Protein AF-A0A0F9D213-F1 (afdb_monomer)

Organism: NCBI:txid412755

Structure (mmCIF, N/CA/C/O backbone):
data_AF-A0A0F9D213-F1
#
_entry.id   AF-A0A0F9D213-F1
#
loop_
_atom_site.group_PDB
_atom_site.id
_atom_site.type_symbol
_atom_site.label_atom_id
_atom_site.label_alt_id
_atom_site.label_comp_id
_atom_site.label_asym_id
_atom_site.label_entity_id
_atom_site.label_seq_id
_atom_site.pdbx_PDB_ins_code
_atom_site.Cartn_x
_atom_site.Cartn_y
_atom_site.Cartn_z
_atom_site.occupancy
_atom_site.B_iso_or_equiv
_atom_site.auth_seq_id
_atom_site.auth_comp_id
_atom_site.auth_asym_id
_atom_site.auth_atom_id
_atom_site.pdbx_PDB_model_num
ATOM 1 N N . MET A 1 1 ? -19.664 2.137 5.797 1.00 71.81 1 MET A N 1
ATOM 2 C CA . MET A 1 1 ? -18.224 1.984 5.483 1.00 71.81 1 MET A CA 1
ATOM 3 C C . MET A 1 1 ? -17.525 3.297 5.791 1.00 71.81 1 MET A C 1
ATOM 5 O O . MET A 1 1 ? -17.917 4.311 5.221 1.00 71.81 1 MET A O 1
ATOM 9 N N . THR A 1 2 ? -16.558 3.297 6.709 1.00 88.06 2 THR A N 1
ATOM 10 C CA . THR A 1 2 ? -15.858 4.523 7.136 1.00 88.06 2 THR A CA 1
ATOM 11 C C . THR A 1 2 ? -14.864 5.015 6.070 1.00 88.06 2 THR A C 1
ATOM 13 O O . THR A 1 2 ? -14.545 4.292 5.119 1.00 88.06 2 THR A O 1
ATOM 16 N N . LYS A 1 3 ? -14.347 6.249 6.214 1.00 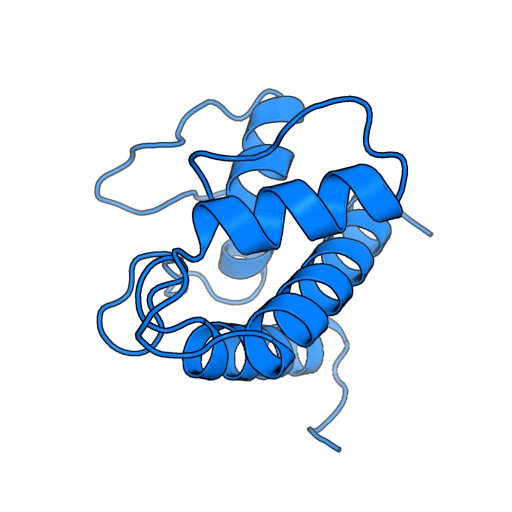85.75 3 LYS A N 1
ATOM 17 C CA . LYS A 1 3 ? -13.245 6.754 5.365 1.00 85.75 3 LYS A CA 1
ATOM 18 C C . LYS A 1 3 ? -12.001 5.860 5.471 1.00 85.75 3 LYS A C 1
ATOM 20 O O . LYS A 1 3 ? -11.350 5.612 4.457 1.00 85.75 3 LYS A O 1
ATOM 25 N N . LEU A 1 4 ? -11.720 5.348 6.670 1.00 88.06 4 LEU A N 1
ATOM 26 C CA . LEU A 1 4 ? -10.606 4.443 6.941 1.00 88.06 4 LEU A CA 1
ATOM 27 C C . LEU A 1 4 ? -10.805 3.079 6.261 1.00 88.06 4 LEU A C 1
ATOM 29 O O . LEU A 1 4 ? -9.894 2.599 5.595 1.00 88.06 4 LEU A O 1
ATOM 33 N N . ASP A 1 5 ? -12.005 2.492 6.317 1.00 91.19 5 ASP A N 1
ATOM 34 C CA . ASP A 1 5 ? -12.292 1.220 5.629 1.00 91.19 5 ASP A CA 1
ATOM 35 C C . ASP A 1 5 ? -12.129 1.331 4.111 1.00 91.19 5 ASP A C 1
ATOM 37 O O . ASP A 1 5 ? -11.588 0.435 3.462 1.00 91.19 5 ASP A O 1
ATOM 41 N N . ARG A 1 6 ? -12.577 2.452 3.530 1.00 90.94 6 ARG A N 1
ATOM 42 C CA . ARG A 1 6 ? -12.400 2.716 2.098 1.00 90.94 6 ARG A CA 1
ATOM 43 C C . ARG A 1 6 ? -10.919 2.844 1.738 1.00 90.94 6 ARG A C 1
ATOM 45 O O . ARG A 1 6 ? -10.512 2.350 0.690 1.00 90.94 6 ARG A O 1
ATOM 52 N N . CYS A 1 7 ? -10.127 3.476 2.604 1.00 90.75 7 CYS A N 1
ATOM 53 C CA . CYS A 1 7 ? -8.681 3.578 2.439 1.00 90.75 7 CYS A CA 1
ATOM 54 C C . CYS A 1 7 ? -8.017 2.197 2.420 1.00 90.75 7 CYS A C 1
ATOM 56 O O . CYS A 1 7 ? -7.304 1.883 1.470 1.00 90.75 7 CYS A O 1
ATOM 58 N N . TRP A 1 8 ? -8.321 1.346 3.404 1.00 94.50 8 TRP A N 1
ATOM 59 C CA . TRP A 1 8 ? -7.837 -0.037 3.459 1.00 94.50 8 TRP A CA 1
ATOM 60 C C . TRP A 1 8 ? -8.179 -0.825 2.201 1.00 94.50 8 TRP A C 1
ATOM 62 O O . TRP A 1 8 ? -7.296 -1.407 1.575 1.00 94.50 8 TRP A O 1
ATOM 72 N N . LYS A 1 9 ? -9.448 -0.783 1.788 1.00 94.75 9 LYS A N 1
ATOM 73 C CA . LYS A 1 9 ? -9.922 -1.484 0.595 1.00 94.75 9 LYS A CA 1
ATOM 74 C C . LYS A 1 9 ? -9.174 -1.044 -0.666 1.00 94.75 9 LYS A C 1
ATOM 76 O O . LYS A 1 9 ? -8.681 -1.889 -1.405 1.00 94.75 9 LYS A O 1
ATOM 81 N N . ASN A 1 10 ? -9.060 0.264 -0.889 1.00 93.50 10 ASN A N 1
ATOM 82 C CA . ASN A 1 10 ? -8.375 0.803 -2.064 1.00 93.50 10 ASN A CA 1
ATOM 83 C C . ASN A 1 10 ? -6.871 0.506 -2.036 1.00 93.50 10 ASN A C 1
ATOM 85 O O . ASN A 1 10 ? -6.308 0.155 -3.067 1.00 93.50 10 ASN A O 1
ATOM 89 N N . CYS A 1 11 ? -6.236 0.589 -0.864 1.00 94.06 11 CYS A N 1
ATOM 90 C CA . CYS A 1 11 ? -4.830 0.239 -0.688 1.00 94.06 11 CYS A CA 1
ATOM 91 C C . CYS A 1 11 ? -4.581 -1.229 -1.061 1.00 94.06 11 CYS A C 1
ATOM 93 O O . CYS A 1 11 ? -3.723 -1.515 -1.892 1.00 94.06 11 CYS A O 1
ATOM 95 N N . LEU A 1 12 ? -5.377 -2.157 -0.521 1.00 96.62 12 LEU A N 1
ATOM 96 C CA . LEU A 1 12 ? -5.258 -3.583 -0.829 1.00 96.62 12 LEU A CA 1
ATOM 97 C C . LEU A 1 12 ? -5.500 -3.881 -2.310 1.00 96.62 12 LEU A C 1
ATOM 99 O O . LEU A 1 12 ? -4.772 -4.678 -2.891 1.00 96.62 12 LEU A O 1
ATOM 103 N N . TRP A 1 13 ? -6.500 -3.253 -2.928 1.00 9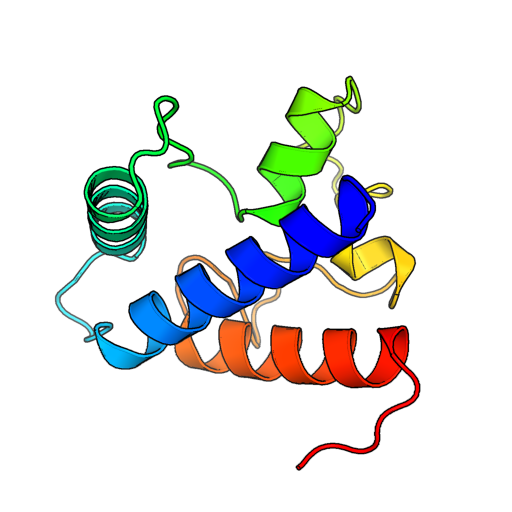5.94 13 TRP A N 1
ATOM 104 C CA . TRP A 1 13 ? -6.800 -3.452 -4.347 1.00 95.94 13 TRP A CA 1
ATOM 105 C C . TRP A 1 13 ? -5.695 -2.933 -5.261 1.00 95.94 13 TRP A C 1
ATOM 107 O O . TRP A 1 13 ? -5.285 -3.644 -6.176 1.00 95.94 13 TRP A O 1
ATOM 117 N N . MET A 1 14 ? -5.182 -1.733 -4.983 1.00 95.00 14 MET A N 1
ATOM 118 C CA . MET A 1 14 ? -4.070 -1.168 -5.737 1.00 95.00 14 MET A CA 1
ATOM 119 C C . MET A 1 14 ? -2.835 -2.052 -5.617 1.00 95.00 14 MET A C 1
ATOM 121 O O . MET A 1 14 ? -2.255 -2.426 -6.627 1.00 95.00 14 MET A O 1
ATOM 125 N N . TRP A 1 15 ? -2.445 -2.431 -4.399 1.00 95.62 15 TRP A N 1
ATOM 126 C CA . TRP A 1 15 ? -1.225 -3.212 -4.201 1.00 95.62 15 TRP A CA 1
ATOM 127 C C . TRP A 1 15 ? -1.339 -4.656 -4.661 1.00 95.62 15 TRP A C 1
ATOM 129 O O . TRP A 1 15 ? -0.335 -5.201 -5.104 1.00 95.62 15 TRP A O 1
ATOM 139 N N . LYS A 1 16 ? -2.542 -5.242 -4.654 1.00 97.31 16 LYS A N 1
ATOM 140 C CA . LYS A 1 16 ? -2.791 -6.509 -5.341 1.00 97.31 16 LYS A CA 1
ATOM 141 C C . LYS A 1 16 ? -2.448 -6.375 -6.823 1.00 97.31 16 LYS A C 1
ATOM 143 O O . LYS A 1 16 ? -1.560 -7.072 -7.302 1.00 97.31 16 LYS A O 1
ATOM 148 N N . TRP A 1 17 ? -3.079 -5.421 -7.507 1.00 96.50 17 TRP A N 1
ATOM 149 C CA . TRP A 1 17 ? -2.876 -5.213 -8.939 1.00 96.50 17 TRP A CA 1
ATOM 150 C C . TRP A 1 17 ? -1.420 -4.868 -9.267 1.00 96.50 17 TRP A C 1
ATOM 152 O O . TRP A 1 17 ? -0.833 -5.472 -10.158 1.00 96.50 17 TRP A O 1
ATOM 162 N N . VAL A 1 18 ? -0.799 -3.961 -8.506 1.00 94.94 18 VAL A N 1
ATOM 163 C CA . VAL A 1 18 ? 0.621 -3.617 -8.672 1.00 94.94 18 VAL A CA 1
ATOM 164 C C . VAL A 1 18 ? 1.497 -4.852 -8.467 1.00 94.94 18 VAL A C 1
ATOM 166 O O . VAL A 1 18 ? 2.400 -5.077 -9.256 1.00 94.94 18 VAL A O 1
ATOM 169 N N . SER A 1 19 ? 1.234 -5.688 -7.456 1.00 96.00 19 SER A N 1
ATOM 170 C CA . SER A 1 19 ? 2.028 -6.902 -7.218 1.00 96.00 19 SER A CA 1
ATOM 171 C C . SER A 1 19 ? 1.896 -7.953 -8.326 1.00 96.00 19 SER A C 1
ATOM 173 O O . SER A 1 19 ? 2.860 -8.668 -8.596 1.00 96.00 19 SER A O 1
ATOM 175 N N . GLU A 1 20 ? 0.728 -8.029 -8.968 1.00 96.12 20 GLU A N 1
ATOM 176 C CA . GLU A 1 20 ? 0.430 -8.953 -10.068 1.00 96.12 20 GLU A CA 1
ATOM 177 C C . GLU A 1 20 ? 1.026 -8.479 -11.402 1.00 96.12 20 GLU A C 1
ATOM 179 O O . GLU A 1 20 ? 1.420 -9.309 -12.213 1.00 96.12 20 GLU A O 1
ATOM 184 N N . ASN A 1 21 ? 1.137 -7.162 -11.607 1.00 95.31 21 ASN A N 1
ATOM 185 C CA . ASN A 1 21 ? 1.664 -6.553 -12.836 1.00 95.31 21 ASN A CA 1
ATOM 186 C C . ASN A 1 21 ? 3.129 -6.100 -12.710 1.00 95.31 21 ASN A C 1
ATOM 188 O O . ASN A 1 21 ? 3.691 -5.560 -13.657 1.00 95.31 21 ASN A O 1
ATOM 192 N N . TYR A 1 22 ? 3.750 -6.285 -11.543 1.00 94.19 22 TYR A N 1
ATOM 193 C CA . TYR A 1 22 ? 5.148 -5.929 -11.334 1.00 94.19 22 TYR A CA 1
ATOM 194 C C . TYR A 1 22 ? 6.099 -6.994 -11.877 1.00 94.19 22 TYR A C 1
ATOM 196 O O . TYR A 1 22 ? 6.101 -8.150 -11.426 1.00 94.19 22 TYR A O 1
ATOM 204 N N . ASP A 1 23 ? 6.978 -6.534 -12.759 1.00 89.75 23 ASP A N 1
ATOM 205 C CA . ASP A 1 23 ? 8.223 -7.176 -13.151 1.00 89.75 23 ASP A CA 1
ATOM 206 C C . ASP A 1 23 ? 9.401 -6.218 -12.894 1.00 89.75 23 ASP A C 1
AT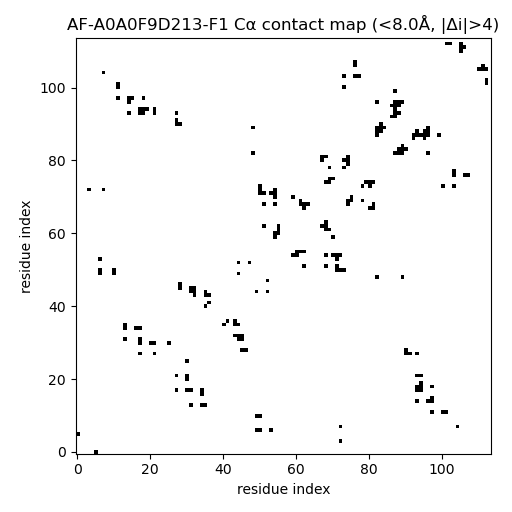OM 208 O O . ASP A 1 23 ? 9.219 -5.052 -12.546 1.00 89.75 23 ASP A O 1
ATOM 212 N N . GLU A 1 24 ? 10.621 -6.725 -13.033 1.00 83.19 24 GLU A N 1
ATOM 213 C CA . GLU A 1 24 ? 11.854 -5.968 -12.787 1.00 83.19 24 GLU A CA 1
ATOM 214 C C . GLU A 1 24 ? 12.122 -4.836 -13.795 1.00 83.19 24 GLU A C 1
ATOM 216 O O . GLU A 1 24 ? 12.986 -3.999 -13.547 1.00 83.19 24 GLU A O 1
ATOM 221 N N . ASN A 1 25 ? 11.367 -4.774 -14.897 1.00 86.56 25 ASN A N 1
ATOM 222 C CA . ASN A 1 25 ? 11.509 -3.759 -15.940 1.00 86.56 25 ASN A CA 1
ATOM 223 C C . ASN A 1 25 ? 10.530 -2.588 -15.760 1.00 86.56 25 ASN A C 1
ATOM 225 O O . ASN A 1 25 ? 10.682 -1.555 -16.413 1.00 86.56 25 ASN A O 1
ATOM 229 N N . ASN A 1 26 ? 9.534 -2.728 -14.881 1.00 85.38 26 ASN A N 1
ATOM 230 C CA . ASN A 1 26 ? 8.498 -1.731 -14.654 1.00 85.38 26 ASN A CA 1
ATOM 231 C C . ASN A 1 26 ? 8.704 -0.978 -13.338 1.00 85.38 26 ASN A C 1
ATOM 233 O O . ASN A 1 26 ? 8.758 -1.553 -12.249 1.00 85.38 26 ASN A O 1
ATOM 237 N N . GLU A 1 27 ? 8.718 0.350 -13.410 1.00 88.81 27 GLU A N 1
ATOM 238 C CA . GLU A 1 27 ? 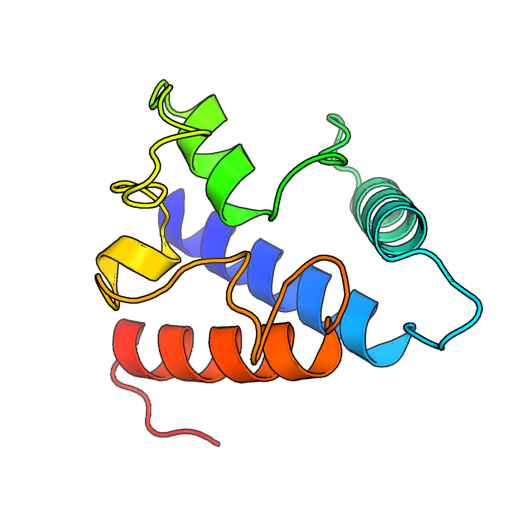8.745 1.168 -12.204 1.00 88.81 27 GLU A CA 1
ATOM 239 C C . GLU A 1 27 ? 7.393 1.114 -11.475 1.00 88.81 27 GLU A C 1
ATOM 241 O O . GLU A 1 27 ? 6.332 1.383 -12.046 1.00 88.81 27 GLU A O 1
ATOM 246 N N . VAL A 1 28 ? 7.419 0.856 -10.164 1.00 91.06 28 VAL A N 1
ATOM 247 C CA . VAL A 1 28 ? 6.207 0.800 -9.324 1.00 91.06 28 VAL A CA 1
ATOM 248 C C . VAL A 1 28 ? 5.375 2.086 -9.413 1.00 91.06 28 VAL A C 1
ATOM 250 O O . VAL A 1 28 ? 4.146 2.041 -9.326 1.00 91.06 28 VAL A O 1
ATOM 253 N N . ILE A 1 29 ? 6.017 3.241 -9.612 1.00 89.44 29 ILE A N 1
ATOM 254 C CA . ILE A 1 29 ? 5.331 4.530 -9.774 1.00 89.44 29 ILE A CA 1
ATOM 255 C C . ILE A 1 29 ? 4.437 4.566 -11.022 1.00 89.44 29 ILE A C 1
ATOM 257 O O . ILE A 1 29 ? 3.336 5.118 -10.959 1.00 89.44 29 ILE A O 1
ATOM 261 N N . VAL A 1 30 ? 4.865 3.932 -12.120 1.00 90.75 30 VAL A N 1
ATOM 262 C CA . VAL A 1 30 ? 4.097 3.829 -13.368 1.00 90.75 30 VAL A CA 1
ATOM 263 C C . VAL A 1 30 ? 2.880 2.939 -13.144 1.00 90.75 30 VAL A C 1
ATOM 265 O O . VAL A 1 30 ? 1.755 3.369 -13.386 1.00 90.75 30 VAL A O 1
ATOM 268 N N . LEU A 1 31 ? 3.074 1.764 -12.541 1.00 92.94 31 LEU A N 1
ATOM 269 C CA . LEU A 1 31 ? 1.978 0.844 -12.223 1.00 92.94 31 LEU A CA 1
ATOM 270 C C . LEU A 1 31 ? 0.931 1.486 -11.301 1.00 92.94 31 LEU A C 1
ATOM 272 O O . LEU A 1 31 ? -0.275 1.365 -11.521 1.00 92.94 31 LEU A O 1
ATOM 276 N N . LYS A 1 32 ? 1.368 2.232 -10.281 1.00 91.06 32 LYS A N 1
ATOM 277 C CA . LYS A 1 32 ? 0.450 2.988 -9.417 1.00 91.06 32 LYS A CA 1
ATOM 278 C C . LYS A 1 32 ? -0.351 4.019 -10.205 1.00 91.06 32 LYS A C 1
ATOM 280 O O . LYS A 1 32 ? -1.558 4.136 -9.992 1.00 91.06 32 LYS A O 1
ATOM 285 N N . ARG A 1 33 ? 0.301 4.773 -11.097 1.00 89.31 33 ARG A N 1
ATOM 286 C CA . ARG A 1 33 ? -0.362 5.769 -11.948 1.00 89.31 33 ARG A CA 1
ATOM 287 C C . ARG A 1 33 ? -1.459 5.125 -12.790 1.00 89.31 33 ARG A C 1
ATOM 289 O O . ARG A 1 33 ? -2.579 5.633 -12.809 1.00 89.31 33 ARG A O 1
ATOM 296 N N . ASP A 1 34 ? -1.150 4.005 -13.428 1.00 92.00 34 ASP A N 1
ATOM 297 C CA . ASP A 1 34 ? -2.063 3.316 -14.338 1.00 92.00 34 ASP A CA 1
ATOM 298 C C . ASP A 1 34 ? -3.264 2.728 -13.583 1.00 92.00 34 ASP A C 1
ATOM 300 O O . ASP A 1 34 ? -4.419 2.851 -14.013 1.00 92.00 34 ASP A O 1
ATOM 304 N N . TRP A 1 35 ? -3.028 2.183 -12.386 1.00 93.06 35 TRP A N 1
ATOM 305 C CA . TRP A 1 35 ? -4.109 1.737 -11.513 1.00 93.06 35 TRP A CA 1
ATOM 306 C C . TRP A 1 35 ? -5.022 2.895 -11.083 1.00 93.06 35 TRP A C 1
ATOM 308 O O . TRP A 1 35 ? -6.246 2.797 -11.173 1.00 93.06 35 TRP A O 1
ATOM 318 N N . LEU A 1 36 ? -4.451 4.023 -10.652 1.00 90.75 36 LEU A N 1
ATOM 319 C CA . LEU A 1 36 ? -5.229 5.195 -10.233 1.00 90.75 36 LEU A CA 1
ATOM 320 C C . LEU A 1 36 ? -6.074 5.757 -11.381 1.00 90.75 36 LEU A C 1
ATOM 322 O O . LEU A 1 36 ? -7.248 6.081 -11.178 1.00 90.75 36 LEU A O 1
ATOM 326 N N . PHE A 1 37 ? -5.492 5.834 -12.580 1.00 89.62 37 PHE A N 1
ATOM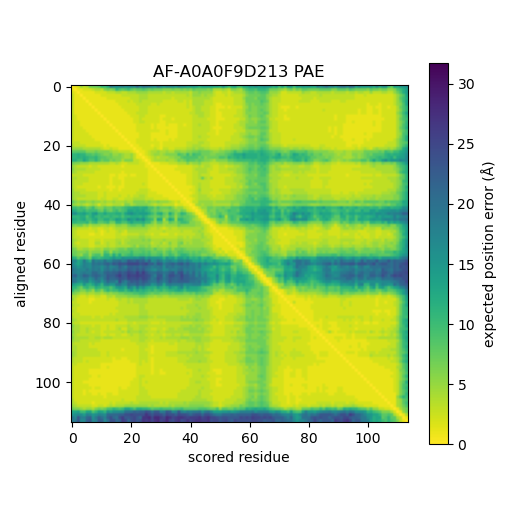 327 C CA . PHE A 1 37 ? -6.175 6.301 -13.782 1.00 89.62 37 PHE A CA 1
ATOM 328 C C . PHE A 1 37 ? -7.353 5.388 -14.147 1.00 89.62 37 PHE A C 1
ATOM 330 O O . PHE A 1 37 ? -8.484 5.860 -14.284 1.00 89.62 37 PHE A O 1
ATOM 337 N N . SER A 1 38 ? -7.124 4.072 -14.205 1.00 91.12 38 SER A N 1
ATOM 338 C CA . SER A 1 38 ? -8.174 3.085 -14.508 1.00 91.12 38 SER A CA 1
ATOM 339 C C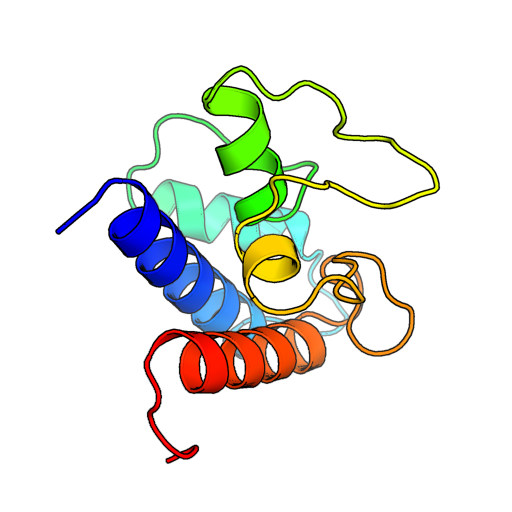 . SER A 1 38 ? -9.306 3.062 -13.472 1.00 91.12 38 SER A C 1
ATOM 341 O O . SER A 1 38 ? -10.456 2.792 -13.819 1.00 91.12 38 SER A O 1
ATOM 343 N N . HIS A 1 39 ? -9.026 3.432 -12.218 1.00 89.94 39 HIS A N 1
ATOM 344 C CA . HIS A 1 39 ? -10.007 3.469 -11.128 1.00 89.94 39 HIS A CA 1
ATOM 345 C C . HIS A 1 39 ? -10.580 4.872 -10.857 1.00 89.94 39 HIS A C 1
ATOM 347 O O . HIS A 1 39 ? -11.210 5.099 -9.821 1.00 89.94 39 HIS A O 1
ATOM 353 N N . ARG A 1 40 ? -10.418 5.812 -11.804 1.00 87.38 40 ARG A N 1
ATOM 354 C CA . ARG A 1 40 ? -11.001 7.170 -11.782 1.00 87.38 40 ARG A CA 1
ATOM 355 C C . ARG A 1 40 ? -10.591 8.014 -10.569 1.00 87.38 40 ARG A C 1
ATOM 357 O O . ARG A 1 40 ? -11.328 8.917 -10.156 1.00 87.38 40 ARG A O 1
ATOM 364 N N . PHE A 1 41 ? -9.413 7.764 -10.001 1.00 83.44 41 PHE A N 1
ATOM 365 C CA . PHE A 1 41 ? -8.840 8.675 -9.017 1.00 83.44 41 PHE A CA 1
ATOM 366 C C . PHE A 1 41 ? -8.408 9.959 -9.727 1.00 83.44 41 PHE A C 1
ATOM 368 O O . PHE A 1 41 ? -7.548 9.948 -10.599 1.00 83.44 41 PHE A O 1
ATOM 375 N N . ARG A 1 42 ? -9.016 11.090 -9.348 1.00 72.75 42 ARG A N 1
ATOM 376 C CA . ARG A 1 42 ? -8.722 12.406 -9.951 1.00 72.75 42 ARG A CA 1
ATOM 377 C C . ARG A 1 42 ? -7.383 13.003 -9.509 1.00 72.75 42 ARG A C 1
ATOM 379 O O . ARG A 1 42 ? -6.921 13.961 -10.115 1.00 72.75 42 ARG A O 1
ATOM 386 N N . ARG A 1 43 ? -6.795 12.483 -8.428 1.00 71.31 43 ARG A N 1
ATOM 387 C CA . ARG A 1 43 ? -5.487 12.895 -7.909 1.00 71.31 43 ARG A CA 1
ATOM 388 C C . ARG A 1 43 ? -4.491 11.760 -8.071 1.00 71.31 43 ARG A C 1
ATOM 390 O O . ARG A 1 43 ? -4.776 10.628 -7.681 1.00 71.31 43 ARG A O 1
ATOM 397 N N . THR A 1 44 ? -3.324 12.093 -8.601 1.00 67.50 44 THR A N 1
ATOM 398 C CA . THR A 1 44 ? -2.235 11.149 -8.814 1.00 67.50 44 THR A CA 1
ATOM 399 C C . THR A 1 44 ? -1.425 10.995 -7.527 1.00 67.50 44 THR A C 1
ATOM 401 O O . THR A 1 44 ? -0.715 11.905 -7.116 1.00 67.50 44 THR A O 1
ATOM 404 N N . ILE A 1 45 ? -1.559 9.838 -6.881 1.00 68.25 45 ILE A N 1
ATOM 405 C CA . ILE A 1 45 ? -0.813 9.423 -5.687 1.00 68.25 45 ILE A CA 1
ATOM 406 C C . ILE A 1 45 ? 0.463 8.710 -6.155 1.00 68.25 45 ILE A C 1
ATOM 408 O O . ILE A 1 45 ? 0.497 7.486 -6.308 1.00 68.25 45 ILE A O 1
ATOM 412 N N . LEU A 1 46 ? 1.500 9.484 -6.478 1.00 67.88 46 LEU A N 1
ATOM 413 C CA . LEU A 1 46 ? 2.697 8.957 -7.143 1.00 67.88 46 LEU A CA 1
ATOM 414 C C . LEU A 1 46 ? 3.853 8.714 -6.176 1.00 67.88 46 LEU A C 1
ATOM 416 O O . LEU A 1 46 ? 4.389 7.605 -6.151 1.00 67.88 46 LEU A O 1
ATOM 420 N N . ALA A 1 47 ? 4.186 9.703 -5.347 1.00 71.38 47 ALA A N 1
ATOM 421 C CA . ALA A 1 47 ? 5.429 9.716 -4.581 1.00 71.38 47 ALA A CA 1
ATOM 422 C C . ALA A 1 47 ? 5.400 8.851 -3.316 1.00 71.38 47 ALA A C 1
ATOM 424 O O . ALA A 1 47 ? 6.452 8.393 -2.894 1.00 71.38 47 ALA A O 1
ATOM 425 N N . TYR A 1 48 ? 4.230 8.596 -2.717 1.00 78.75 48 TYR A N 1
ATOM 426 C CA . TYR A 1 48 ? 4.146 7.843 -1.459 1.00 78.75 48 TYR A CA 1
ATOM 427 C C . TYR A 1 48 ? 3.240 6.617 -1.558 1.00 78.75 48 TYR A C 1
ATOM 429 O O . TYR A 1 48 ? 2.445 6.468 -2.491 1.00 78.75 48 TYR A O 1
ATOM 437 N N . CYS A 1 49 ? 3.326 5.707 -0.584 1.00 86.44 49 CYS A N 1
ATOM 438 C CA . CYS A 1 49 ? 2.352 4.623 -0.486 1.00 86.44 49 CYS A CA 1
ATOM 439 C C . CYS A 1 49 ? 0.936 5.181 -0.220 1.00 86.44 49 CYS A C 1
ATOM 441 O O . CYS A 1 49 ? 0.776 6.259 0.355 1.00 86.44 49 CYS A O 1
ATOM 443 N N . PHE A 1 50 ? -0.099 4.424 -0.604 1.00 87.94 50 PHE A N 1
ATOM 444 C CA . PHE A 1 50 ? -1.503 4.858 -0.511 1.00 87.94 50 PHE A CA 1
ATOM 445 C C . PHE A 1 50 ? -1.899 5.353 0.892 1.00 87.94 50 PHE A C 1
ATOM 447 O O . PHE A 1 50 ? -2.644 6.319 1.033 1.00 87.94 50 PHE A O 1
ATOM 454 N N . PHE A 1 51 ? -1.382 4.704 1.938 1.00 89.12 51 PHE A N 1
ATOM 455 C CA . PHE A 1 51 ? -1.650 5.067 3.329 1.00 89.12 51 PHE A CA 1
ATOM 456 C C . PHE A 1 51 ? -1.020 6.390 3.754 1.00 89.12 51 PHE A C 1
ATOM 458 O O . PHE A 1 51 ? -1.688 7.172 4.426 1.00 89.12 51 PHE A O 1
ATOM 465 N N . CYS A 1 52 ? 0.216 6.667 3.340 1.00 84.44 52 CYS A N 1
ATOM 466 C CA . CYS A 1 52 ? 0.857 7.951 3.623 1.00 84.44 52 CYS A CA 1
ATOM 467 C C . CYS A 1 52 ? 0.096 9.101 2.953 1.00 84.44 52 CYS A C 1
ATOM 469 O O . CYS A 1 52 ? -0.105 10.149 3.555 1.00 84.44 52 CYS A O 1
ATOM 471 N N . GLU A 1 53 ? -0.399 8.885 1.737 1.00 81.75 53 GLU A N 1
ATOM 472 C CA . GLU A 1 53 ? -1.170 9.896 1.002 1.00 81.75 53 GLU A CA 1
ATOM 473 C C . GLU A 1 53 ? -2.543 10.139 1.607 1.00 81.75 53 GLU A C 1
ATOM 475 O O . GLU A 1 53 ? -3.003 11.278 1.686 1.00 81.75 53 GLU A O 1
ATOM 480 N N . TRP A 1 54 ? -3.178 9.080 2.108 1.00 82.19 54 TRP A N 1
ATOM 481 C CA . TRP A 1 54 ? -4.396 9.221 2.886 1.00 82.19 54 TRP A CA 1
ATOM 482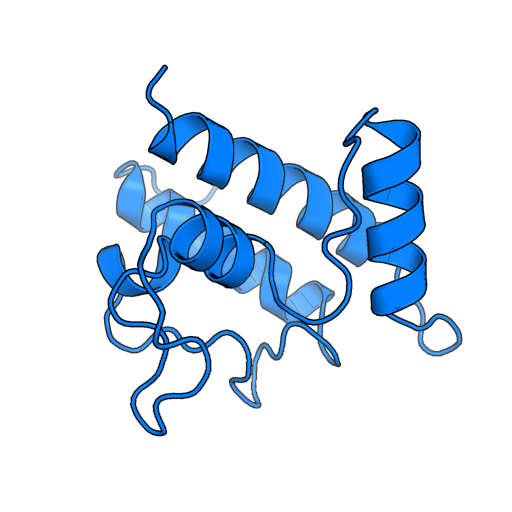 C C . TRP A 1 54 ? -4.166 10.036 4.165 1.00 82.19 54 TRP A C 1
ATOM 484 O O . TRP A 1 54 ? -4.934 10.963 4.413 1.00 82.19 54 TRP A O 1
ATOM 494 N N . ALA A 1 55 ? -3.120 9.740 4.948 1.00 80.69 55 ALA A N 1
ATOM 495 C CA . ALA A 1 55 ? -2.812 10.482 6.178 1.00 80.69 55 ALA A CA 1
ATOM 496 C C . ALA A 1 55 ? -2.598 11.975 5.871 1.00 80.69 55 ALA A C 1
ATOM 498 O O . ALA A 1 55 ? -3.251 12.854 6.436 1.00 80.69 55 ALA A O 1
ATOM 499 N N . GLY A 1 56 ? -1.810 12.248 4.834 1.00 76.44 56 GLY A N 1
ATOM 500 C CA . GLY A 1 56 ? -1.592 13.579 4.297 1.00 76.44 56 GLY A CA 1
ATOM 501 C C . GLY A 1 56 ? -2.836 14.398 3.988 1.00 76.44 56 GLY A C 1
ATOM 502 O O . GLY A 1 56 ? -2.959 15.557 4.381 1.00 76.44 56 GLY A O 1
ATOM 503 N N . GLN A 1 57 ? -3.786 13.790 3.279 1.00 74.00 57 GLN A N 1
ATOM 504 C CA . GLN A 1 57 ? -5.034 14.447 2.886 1.00 74.00 57 GLN A CA 1
ATOM 505 C C . GLN A 1 57 ? -5.991 14.691 4.056 1.00 74.00 57 GLN A C 1
ATOM 507 O O . GLN A 1 57 ? -6.890 15.521 3.933 1.00 74.00 57 GLN A O 1
ATOM 512 N N . ASN A 1 58 ? -5.810 13.996 5.178 1.00 71.06 58 ASN A N 1
ATOM 513 C CA . ASN A 1 58 ? -6.580 14.226 6.398 1.00 71.06 58 ASN A CA 1
ATOM 514 C C . ASN A 1 58 ? -5.878 15.218 7.348 1.00 71.06 58 ASN A C 1
ATOM 516 O O . ASN A 1 58 ? -6.236 15.295 8.518 1.00 71.06 58 ASN A O 1
ATOM 520 N N . GLY A 1 59 ? -4.927 16.014 6.832 1.00 60.06 59 GLY A N 1
ATOM 521 C CA . GLY A 1 59 ? -4.272 17.103 7.564 1.00 60.06 59 GLY A CA 1
ATOM 522 C C . GLY A 1 59 ? -3.080 16.660 8.413 1.00 60.06 59 GLY A C 1
ATOM 523 O O . GLY A 1 59 ? -2.641 17.412 9.278 1.00 60.06 59 GLY A O 1
ATOM 524 N N . GLN A 1 60 ? -2.559 15.453 8.186 1.00 61.00 60 GLN A N 1
ATOM 525 C CA . GLN A 1 60 ? -1.557 14.832 9.052 1.00 61.00 60 GLN A CA 1
ATOM 526 C C . GLN A 1 60 ? -0.213 14.871 8.323 1.00 61.00 60 GLN A C 1
ATOM 528 O O . GLN A 1 60 ? 0.080 14.067 7.441 1.00 61.00 60 GLN A O 1
ATOM 533 N N . THR A 1 61 ? 0.567 15.904 8.628 1.00 50.31 61 THR A N 1
ATOM 534 C CA . THR A 1 61 ? 1.629 16.445 7.765 1.00 50.31 61 THR A CA 1
ATOM 535 C C . THR A 1 61 ? 3.009 15.812 7.940 1.00 50.31 61 THR A C 1
ATOM 537 O O . THR A 1 61 ? 3.941 16.184 7.230 1.00 50.31 61 THR A O 1
ATOM 540 N N . ASN A 1 62 ? 3.170 14.813 8.807 1.00 52.69 62 ASN A N 1
ATOM 541 C CA . ASN A 1 62 ? 4.473 14.179 9.022 1.00 52.69 62 ASN A CA 1
ATOM 542 C C . ASN A 1 62 ? 4.681 12.995 8.065 1.00 52.69 62 ASN A C 1
ATOM 544 O O . ASN A 1 62 ? 4.776 11.838 8.473 1.00 52.69 62 ASN A O 1
ATOM 548 N N . PHE A 1 63 ? 4.763 13.295 6.765 1.00 52.84 63 PHE A N 1
ATOM 549 C CA . PHE A 1 63 ? 5.127 12.332 5.712 1.00 52.84 63 PHE A CA 1
ATOM 550 C C . PHE A 1 63 ? 6.582 11.855 5.805 1.00 52.84 63 PHE A C 1
ATOM 552 O O . PHE A 1 63 ? 6.972 10.910 5.122 1.00 52.84 63 PHE A O 1
ATOM 559 N N . VAL A 1 64 ? 7.382 12.533 6.630 1.00 48.38 64 VAL A N 1
ATOM 560 C CA . VAL A 1 64 ? 8.839 12.422 6.682 1.00 48.38 64 VAL A CA 1
ATOM 561 C C . VAL A 1 64 ? 9.315 12.474 8.133 1.00 48.38 64 VAL A C 1
ATOM 563 O O . VAL A 1 64 ? 10.196 13.250 8.476 1.00 48.38 64 VAL A O 1
ATOM 566 N N . ALA A 1 65 ? 8.711 11.710 9.042 1.00 44.59 65 ALA A N 1
ATOM 567 C CA . ALA A 1 65 ? 9.397 11.495 10.310 1.00 44.59 65 ALA A CA 1
ATOM 568 C C . ALA A 1 65 ? 10.359 10.318 10.135 1.00 44.59 65 ALA A C 1
ATOM 570 O O . ALA A 1 65 ? 9.967 9.250 9.660 1.00 44.59 65 ALA A O 1
ATOM 571 N N . GLU A 1 66 ? 11.592 10.478 10.605 1.00 44.81 66 GLU A N 1
ATOM 572 C CA . GLU A 1 66 ? 12.559 9.393 10.844 1.00 44.81 66 GLU A CA 1
ATOM 573 C C . GLU A 1 66 ? 11.926 8.222 11.647 1.00 44.81 66 GLU A C 1
ATOM 575 O O . GLU A 1 66 ? 12.334 7.059 11.555 1.00 44.81 66 GLU A O 1
ATOM 580 N N . ASN A 1 67 ? 10.826 8.518 12.351 1.00 51.16 67 ASN A N 1
ATOM 581 C CA . ASN A 1 67 ? 10.010 7.610 13.153 1.00 51.16 67 ASN A CA 1
ATOM 582 C C . ASN A 1 67 ? 8.797 6.986 12.424 1.00 51.16 67 ASN A C 1
ATOM 584 O O . ASN A 1 67 ? 8.058 6.219 13.036 1.00 51.16 67 ASN A O 1
ATOM 588 N N . GLY A 1 68 ? 8.608 7.232 11.123 1.00 58.72 68 GLY A N 1
ATOM 589 C CA . GLY A 1 68 ? 7.471 6.733 10.335 1.00 58.72 68 GLY A CA 1
ATOM 590 C C . GLY A 1 68 ? 6.270 7.686 10.309 1.00 58.72 68 GLY A C 1
ATOM 591 O O . GLY A 1 68 ? 6.306 8.770 10.872 1.00 58.72 68 GLY A O 1
ATOM 592 N N . CYS A 1 69 ? 5.192 7.303 9.623 1.00 72.94 69 CYS A N 1
ATOM 593 C CA . CYS A 1 69 ? 3.956 8.089 9.564 1.00 72.94 69 CYS A CA 1
ATOM 594 C C . CYS A 1 69 ? 3.033 7.621 10.710 1.00 72.94 69 CYS A C 1
ATOM 596 O O . CYS A 1 69 ? 2.434 6.552 10.577 1.00 72.94 69 CYS A O 1
ATOM 598 N N . PRO A 1 70 ? 2.941 8.348 11.846 1.00 68.25 70 PRO A N 1
ATOM 599 C CA . PRO A 1 70 ? 2.264 7.858 13.055 1.00 68.25 70 PRO A CA 1
ATOM 600 C C . PRO A 1 70 ? 0.769 7.620 12.842 1.00 68.25 70 PRO A C 1
ATOM 602 O O . PRO A 1 70 ? 0.178 6.745 13.465 1.00 68.25 70 PRO A O 1
ATOM 605 N N . GLU A 1 71 ? 0.174 8.357 11.910 1.00 77.25 71 GLU A N 1
ATOM 606 C CA . GLU A 1 71 ? -1.241 8.241 11.565 1.00 77.25 71 GLU A CA 1
ATOM 607 C C . GLU A 1 71 ? -1.488 7.415 10.296 1.00 77.25 71 GLU A C 1
ATOM 609 O O . GLU A 1 71 ? -2.602 7.339 9.777 1.00 77.25 71 GLU A O 1
ATOM 614 N N . CYS A 1 72 ? -0.447 6.752 9.788 1.00 86.81 72 CYS A N 1
ATOM 615 C CA . CYS A 1 72 ? -0.592 5.787 8.715 1.00 86.81 72 CYS A CA 1
ATOM 616 C C . CYS A 1 72 ? -1.566 4.692 9.160 1.00 86.81 72 CYS A C 1
ATOM 618 O O . CYS A 1 72 ? -1.317 4.048 10.181 1.00 86.81 72 CYS A O 1
ATOM 620 N N . PRO A 1 73 ? -2.613 4.390 8.372 1.00 91.19 73 PRO A N 1
ATOM 621 C CA . PRO A 1 73 ? -3.514 3.282 8.660 1.00 91.19 73 PRO A CA 1
ATOM 622 C C . PRO A 1 73 ? -2.802 1.976 9.039 1.00 91.19 73 PRO A C 1
ATOM 624 O O . PRO A 1 73 ? -3.240 1.294 9.959 1.00 91.19 73 PRO A O 1
ATOM 627 N N . GLY A 1 74 ? -1.680 1.648 8.388 1.00 91.62 74 GLY A N 1
ATOM 628 C CA . GLY A 1 74 ? -0.865 0.483 8.742 1.00 91.62 74 GLY A CA 1
ATOM 629 C C . GLY A 1 74 ? -0.166 0.599 10.103 1.00 91.62 74 GLY A C 1
ATOM 630 O O . GLY A 1 74 ? -0.127 -0.382 10.840 1.00 91.62 74 GLY A O 1
ATOM 631 N N . ALA A 1 75 ? 0.331 1.788 10.461 1.00 89.94 75 ALA A N 1
ATOM 632 C CA . ALA A 1 75 ? 0.970 2.049 11.754 1.00 89.94 75 ALA A CA 1
ATOM 633 C C . ALA A 1 75 ? -0.031 2.018 12.922 1.00 89.94 75 ALA A C 1
ATOM 635 O O . ALA A 1 75 ? 0.311 1.560 14.009 1.00 89.94 75 ALA A O 1
ATOM 636 N N . LEU A 1 76 ? -1.287 2.413 12.677 1.00 89.94 76 LEU A N 1
ATOM 637 C CA . LEU A 1 76 ? -2.379 2.292 13.652 1.00 89.94 76 LEU A CA 1
ATOM 638 C C . LEU A 1 76 ? -2.705 0.830 14.003 1.00 89.94 76 LEU A C 1
ATOM 640 O O . LEU A 1 76 ? -3.246 0.561 15.071 1.00 89.94 76 LEU A O 1
ATOM 644 N N . VAL A 1 77 ? -2.389 -0.114 13.112 1.00 92.75 77 VAL A N 1
ATOM 645 C CA . VAL A 1 77 ? -2.541 -1.558 13.359 1.00 92.75 77 VAL A CA 1
ATOM 646 C C . VAL A 1 77 ? -1.270 -2.157 13.964 1.00 92.75 77 VAL A C 1
ATOM 648 O O . VAL A 1 77 ? -1.337 -3.035 14.822 1.00 92.75 77 VAL A O 1
ATOM 651 N N . ASP A 1 78 ? -0.102 -1.719 13.497 1.00 92.00 78 ASP A N 1
ATOM 652 C CA . ASP A 1 78 ? 1.202 -2.187 13.955 1.00 92.00 78 ASP A CA 1
ATOM 653 C C . ASP A 1 78 ? 2.187 -1.017 13.956 1.00 92.00 78 ASP A C 1
ATOM 655 O O . ASP A 1 78 ? 2.691 -0.626 12.905 1.00 92.00 78 ASP A O 1
ATOM 659 N N . ALA A 1 79 ? 2.504 -0.482 15.137 1.00 89.25 79 ALA A N 1
ATOM 660 C CA . ALA A 1 79 ? 3.365 0.695 15.284 1.00 89.25 79 ALA A CA 1
ATOM 661 C C . ALA A 1 79 ? 4.782 0.518 14.697 1.00 89.25 79 ALA A C 1
ATOM 663 O O . ALA A 1 79 ? 5.500 1.495 14.505 1.00 89.25 79 ALA A O 1
ATOM 664 N N . ARG A 1 80 ? 5.208 -0.720 14.399 1.00 89.12 80 ARG A N 1
ATOM 665 C CA . ARG A 1 80 ? 6.506 -1.006 13.762 1.00 89.12 80 ARG A CA 1
ATOM 666 C C . ARG A 1 80 ? 6.438 -0.986 12.237 1.00 89.12 80 ARG A C 1
ATOM 668 O O . ARG A 1 80 ? 7.474 -1.103 11.580 1.00 89.12 80 ARG A O 1
ATOM 675 N N . PHE A 1 81 ? 5.243 -0.894 11.658 1.00 90.44 81 PHE A N 1
ATOM 676 C CA . PHE A 1 81 ? 5.064 -0.843 10.217 1.00 90.44 81 PHE A CA 1
ATOM 677 C C . PHE A 1 81 ? 5.690 0.427 9.639 1.00 90.44 81 PHE A C 1
ATOM 679 O O . PHE A 1 81 ? 5.335 1.546 10.004 1.00 90.44 81 PHE A O 1
ATOM 686 N N . LYS A 1 82 ? 6.592 0.243 8.672 1.00 89.56 82 LYS A N 1
ATOM 687 C CA . LYS A 1 82 ? 7.178 1.328 7.879 1.00 89.56 82 LYS A CA 1
ATOM 688 C C . LYS A 1 82 ? 7.045 0.970 6.407 1.00 89.56 82 LYS A C 1
ATOM 690 O O . LYS A 1 82 ? 7.527 -0.081 6.000 1.00 89.56 82 LYS A O 1
ATOM 695 N N . CYS A 1 83 ? 6.421 1.823 5.594 1.00 90.06 83 CYS A N 1
ATOM 696 C CA . CYS A 1 83 ? 6.220 1.512 4.173 1.00 90.06 83 CYS A CA 1
ATOM 697 C C . CYS A 1 83 ? 7.537 1.389 3.391 1.00 90.06 83 CYS A C 1
ATOM 699 O O . CYS A 1 83 ? 7.568 0.673 2.398 1.00 90.06 83 CYS A O 1
ATOM 701 N N . GLY A 1 84 ? 8.609 2.036 3.861 1.00 88.81 84 GLY A N 1
ATOM 702 C CA . GLY A 1 84 ? 9.967 1.924 3.319 1.00 88.81 84 GLY A CA 1
ATOM 703 C C . GLY A 1 84 ? 10.852 0.883 4.020 1.00 88.81 84 GLY A C 1
ATOM 704 O O . GLY A 1 84 ? 12.058 1.071 4.142 1.00 88.81 84 GLY A O 1
ATOM 705 N N . ASN A 1 85 ? 10.271 -0.162 4.623 1.00 91.88 85 ASN A N 1
ATOM 706 C CA . ASN A 1 85 ? 11.059 -1.194 5.298 1.00 91.88 85 ASN A CA 1
ATOM 707 C C . ASN A 1 85 ? 11.812 -2.052 4.276 1.00 91.88 85 ASN A C 1
ATOM 709 O O . ASN A 1 85 ? 11.191 -2.600 3.375 1.00 91.88 85 ASN A O 1
ATOM 713 N N . ILE A 1 86 ? 13.109 -2.286 4.486 1.00 93.19 86 ILE A N 1
ATOM 714 C CA . ILE A 1 86 ? 13.954 -3.046 3.552 1.00 93.19 86 ILE A CA 1
ATOM 715 C C . ILE A 1 86 ? 13.403 -4.432 3.166 1.00 93.19 86 ILE A C 1
ATOM 717 O O . ILE A 1 86 ? 13.694 -4.920 2.079 1.00 93.19 86 ILE A O 1
ATOM 721 N N . GLN A 1 87 ? 12.609 -5.090 4.014 1.00 95.19 87 GLN A N 1
ATOM 722 C CA . GLN A 1 87 ? 12.045 -6.415 3.731 1.00 95.19 87 GLN A CA 1
ATOM 723 C C . GLN A 1 87 ? 10.791 -6.367 2.850 1.00 95.19 87 GLN A C 1
ATOM 725 O O . GLN A 1 87 ? 10.511 -7.325 2.135 1.00 95.19 87 GLN A O 1
ATOM 730 N N . TYR A 1 88 ? 10.044 -5.266 2.883 1.00 94.25 88 TYR A N 1
ATOM 731 C CA . TYR A 1 88 ? 8.753 -5.127 2.209 1.00 94.25 88 TYR A CA 1
ATOM 732 C C . TYR A 1 88 ? 8.553 -3.718 1.640 1.00 94.25 88 TYR A C 1
ATOM 734 O O . TYR A 1 88 ? 7.456 -3.182 1.679 1.00 94.25 88 TYR A O 1
ATOM 742 N N . ASP A 1 89 ? 9.612 -3.091 1.145 1.00 92.38 89 ASP A N 1
ATOM 743 C CA . ASP A 1 89 ? 9.583 -1.703 0.697 1.00 92.38 89 ASP A CA 1
ATOM 744 C C . ASP A 1 89 ? 8.553 -1.506 -0.426 1.00 92.38 89 ASP A C 1
ATOM 746 O O . ASP A 1 89 ? 8.549 -2.229 -1.421 1.00 92.38 89 ASP A O 1
ATOM 750 N N . TYR A 1 90 ? 7.661 -0.529 -0.266 1.00 91.12 90 TYR A N 1
ATOM 751 C CA . TYR A 1 90 ? 6.562 -0.320 -1.208 1.00 91.12 90 TYR A CA 1
ATOM 752 C C . TYR A 1 90 ? 7.044 0.030 -2.624 1.00 91.12 90 TYR A C 1
ATOM 754 O O . TYR A 1 90 ? 6.350 -0.273 -3.588 1.00 91.12 90 TYR A O 1
ATOM 762 N N . SER A 1 91 ? 8.203 0.677 -2.759 1.00 89.56 91 SER A N 1
ATOM 763 C CA . SER A 1 91 ? 8.719 1.182 -4.034 1.00 89.56 91 SER A CA 1
ATOM 764 C C . SER A 1 91 ? 9.579 0.165 -4.782 1.00 89.56 91 SER A C 1
ATOM 766 O O . SER A 1 91 ? 9.609 0.187 -6.007 1.00 89.56 91 SER A O 1
ATOM 768 N N . THR A 1 92 ? 10.231 -0.748 -4.060 1.00 91.94 92 THR A N 1
ATOM 769 C CA . THR A 1 92 ? 11.195 -1.710 -4.624 1.00 91.94 92 THR A CA 1
ATOM 770 C C . THR A 1 92 ? 10.783 -3.171 -4.450 1.00 91.94 92 THR A C 1
ATOM 772 O O . THR A 1 92 ? 11.309 -4.043 -5.133 1.00 91.94 92 THR A O 1
ATOM 775 N N . LYS A 1 93 ? 9.838 -3.477 -3.551 1.00 94.44 93 LYS A N 1
ATOM 776 C CA . LYS A 1 93 ? 9.381 -4.845 -3.250 1.00 94.44 93 LYS A CA 1
ATOM 777 C C . LYS A 1 93 ? 7.848 -4.939 -3.190 1.00 94.44 93 LYS A C 1
ATOM 779 O O . LYS A 1 93 ? 7.302 -5.402 -2.185 1.00 94.44 93 LYS A O 1
ATOM 784 N N . PRO A 1 94 ? 7.115 -4.579 -4.261 1.00 94.38 94 PRO A N 1
ATOM 785 C CA . PRO A 1 94 ? 5.648 -4.493 -4.249 1.00 94.38 94 PRO A CA 1
ATOM 786 C C . PRO A 1 94 ? 4.947 -5.812 -3.892 1.00 94.38 94 PRO A C 1
ATOM 788 O O . PRO A 1 94 ? 3.931 -5.796 -3.199 1.00 94.38 94 PRO A O 1
ATOM 791 N N . LYS A 1 95 ? 5.504 -6.965 -4.295 1.00 96.12 95 LYS A N 1
ATOM 792 C CA . LYS A 1 95 ? 4.982 -8.295 -3.923 1.00 96.12 95 LYS A CA 1
ATOM 793 C C . LYS A 1 95 ? 5.072 -8.544 -2.413 1.00 96.12 95 LYS A C 1
ATOM 795 O O . LYS A 1 95 ? 4.083 -8.921 -1.785 1.00 96.12 95 LYS A O 1
ATOM 800 N N . ALA A 1 96 ? 6.233 -8.272 -1.813 1.00 96.75 96 ALA A N 1
ATOM 801 C CA . ALA A 1 96 ? 6.424 -8.393 -0.367 1.00 96.75 96 ALA A CA 1
ATOM 802 C C . ALA A 1 96 ? 5.595 -7.352 0.403 1.00 96.75 96 ALA A C 1
ATOM 804 O O . ALA A 1 96 ? 5.022 -7.662 1.449 1.00 96.75 96 ALA A O 1
ATOM 805 N N . PHE A 1 97 ? 5.468 -6.137 -0.137 1.00 96.25 97 PHE A N 1
ATOM 806 C CA . PHE A 1 97 ? 4.624 -5.099 0.441 1.00 96.25 97 PHE A CA 1
ATOM 807 C C . PHE A 1 97 ? 3.150 -5.507 0.468 1.00 96.25 97 PHE A C 1
ATOM 809 O O . PHE A 1 97 ? 2.505 -5.389 1.509 1.00 96.25 97 PHE A O 1
ATOM 816 N N . TYR A 1 98 ? 2.619 -6.061 -0.626 1.00 97.44 98 TYR A N 1
ATOM 817 C CA . TYR A 1 98 ? 1.242 -6.551 -0.662 1.00 97.44 98 TYR A CA 1
ATOM 818 C C . TYR A 1 98 ? 0.999 -7.674 0.356 1.00 97.44 98 TYR A C 1
ATOM 820 O O . TYR A 1 98 ? 0.031 -7.613 1.117 1.00 97.44 98 TYR A O 1
ATOM 828 N N . ALA A 1 99 ? 1.917 -8.641 0.462 1.00 97.56 99 ALA A N 1
ATOM 829 C CA . ALA A 1 99 ? 1.845 -9.677 1.492 1.00 97.56 99 ALA A CA 1
ATOM 830 C C . ALA A 1 99 ? 1.819 -9.077 2.910 1.00 97.56 99 ALA A C 1
ATOM 832 O O . ALA A 1 99 ? 1.031 -9.510 3.757 1.00 97.56 99 ALA A O 1
ATOM 833 N N . LYS A 1 100 ? 2.615 -8.027 3.160 1.00 97.19 100 LYS A N 1
ATOM 834 C CA . LYS A 1 100 ? 2.606 -7.320 4.442 1.00 97.19 100 LYS A CA 1
ATOM 835 C C . LYS A 1 100 ? 1.278 -6.613 4.717 1.00 97.19 100 LYS A C 1
ATOM 837 O O . LYS A 1 100 ? 0.798 -6.636 5.850 1.00 97.19 100 LYS A O 1
ATOM 842 N N . LEU A 1 101 ? 0.661 -6.008 3.704 1.00 96.69 101 LEU A N 1
ATOM 843 C CA . LEU A 1 101 ? -0.653 -5.374 3.842 1.00 96.69 101 LEU A CA 1
ATOM 844 C C . LEU A 1 101 ? -1.746 -6.389 4.194 1.00 96.69 101 LEU A C 1
ATOM 846 O O . LEU A 1 101 ? -2.596 -6.083 5.028 1.00 96.69 101 LEU A O 1
ATOM 850 N N . LEU A 1 102 ? -1.701 -7.599 3.624 1.00 96.81 102 LEU A N 1
ATOM 851 C CA . LEU A 1 102 ? -2.627 -8.681 3.979 1.00 96.81 102 LEU A CA 1
ATOM 852 C C . LEU A 1 102 ? -2.483 -9.102 5.448 1.00 96.81 102 LEU A C 1
ATOM 854 O O . LEU A 1 102 ? -3.485 -9.319 6.126 1.00 96.81 102 LEU A O 1
ATOM 858 N N . GLU A 1 103 ? -1.255 -9.174 5.971 1.00 96.50 103 GLU A N 1
ATOM 859 C CA . GLU A 1 103 ? -1.024 -9.441 7.398 1.00 96.50 103 GLU A CA 1
ATOM 860 C C . GLU A 1 103 ? -1.619 -8.360 8.299 1.00 96.50 103 GLU A C 1
ATOM 862 O O . GLU A 1 103 ? -2.191 -8.669 9.344 1.00 96.50 103 GLU A O 1
ATOM 867 N N . LEU A 1 104 ? -1.482 -7.092 7.911 1.00 95.56 104 LEU A N 1
ATOM 868 C CA . LEU A 1 104 ? -2.047 -5.989 8.679 1.00 95.56 104 LEU A CA 1
ATOM 869 C C . LEU A 1 104 ? -3.576 -5.974 8.603 1.00 95.56 104 LEU A C 1
ATOM 871 O O . LEU A 1 104 ? -4.220 -5.774 9.627 1.00 95.56 104 LEU A O 1
ATOM 875 N N . ASP A 1 105 ? -4.180 -6.230 7.441 1.00 95.94 105 ASP A N 1
ATOM 876 C CA . ASP A 1 105 ? -5.643 -6.280 7.335 1.00 95.94 105 ASP A CA 1
ATOM 877 C C . ASP A 1 105 ? -6.236 -7.456 8.128 1.00 95.94 105 ASP A C 1
ATOM 879 O O . ASP A 1 105 ? -7.261 -7.299 8.795 1.00 95.94 105 ASP A O 1
ATOM 883 N N . ALA A 1 106 ? -5.549 -8.602 8.154 1.00 94.94 106 ALA A N 1
ATOM 884 C CA . ALA A 1 106 ? -5.893 -9.731 9.017 1.00 94.94 106 ALA A CA 1
ATOM 885 C C . ALA A 1 106 ? -5.899 -9.326 10.504 1.00 94.94 106 ALA A C 1
ATOM 887 O O . ALA A 1 106 ? -6.894 -9.533 11.201 1.00 94.94 106 ALA A O 1
ATOM 888 N N . LYS A 1 107 ? -4.835 -8.653 10.977 1.00 94.44 107 LYS A N 1
ATOM 889 C CA . LYS A 1 107 ? -4.771 -8.105 12.347 1.00 94.44 107 LYS A CA 1
ATOM 890 C C . LYS A 1 107 ? -5.901 -7.108 12.620 1.00 94.44 107 LYS A C 1
ATOM 892 O O . LYS A 1 107 ? -6.575 -7.214 13.638 1.00 94.4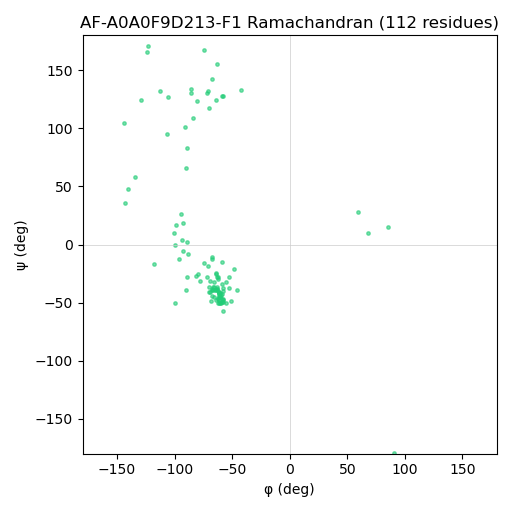4 107 LYS A O 1
ATOM 897 N N . ARG A 1 108 ? -6.132 -6.167 11.700 1.00 93.62 108 ARG A N 1
ATOM 898 C CA . ARG A 1 108 ? -7.150 -5.110 11.814 1.00 93.62 108 ARG A CA 1
ATOM 899 C C . ARG A 1 108 ? -8.566 -5.664 11.926 1.00 93.62 108 ARG A C 1
ATOM 901 O O . ARG A 1 108 ? -9.382 -5.128 12.665 1.00 93.62 108 ARG A O 1
ATOM 908 N N . THR A 1 109 ? -8.874 -6.692 11.143 1.00 91.94 109 THR A N 1
ATOM 909 C CA . THR A 1 109 ? -10.226 -7.259 11.045 1.00 91.94 109 THR A CA 1
ATOM 910 C C . THR A 1 109 ? -10.466 -8.416 12.013 1.00 91.94 109 THR A C 1
ATOM 912 O O . THR A 1 109 ? -11.586 -8.919 12.079 1.00 91.94 109 THR A O 1
ATOM 915 N N . GLY A 1 110 ? -9.436 -8.865 12.739 1.00 84.56 110 GLY A N 1
ATOM 916 C CA . GLY A 1 110 ? -9.495 -10.058 13.586 1.00 84.56 110 GLY A CA 1
ATOM 917 C C . GLY A 1 110 ? -9.641 -11.368 12.800 1.00 84.56 110 GLY A C 1
ATOM 918 O O . GLY A 1 110 ? -9.900 -12.415 13.392 1.00 84.56 110 GLY A O 1
ATOM 919 N N . LYS A 1 111 ? -9.490 -11.339 11.470 1.00 73.25 111 LYS A N 1
ATOM 920 C CA . LYS A 1 111 ? -9.578 -12.526 10.614 1.00 73.25 111 LYS A CA 1
ATOM 921 C C . LYS A 1 111 ? -8.216 -13.217 10.558 1.00 73.25 111 LYS A C 1
ATOM 923 O O . LYS A 1 111 ? -7.207 -12.571 10.290 1.00 73.25 111 LYS A O 1
ATOM 928 N N . LYS A 1 112 ? -8.163 -14.535 10.779 1.00 49.22 112 LYS A N 1
ATOM 929 C CA . LYS A 1 112 ? -6.961 -15.332 10.463 1.00 49.22 112 LYS A CA 1
ATOM 930 C C . LYS A 1 112 ? -6.775 -15.360 8.935 1.00 49.22 112 LYS A C 1
ATOM 932 O O . LYS A 1 112 ? -7.775 -15.382 8.219 1.00 49.22 112 LYS A O 1
ATOM 937 N N . LYS A 1 113 ? -5.517 -15.295 8.464 1.00 45.62 113 LYS A N 1
ATOM 938 C CA . LYS A 1 113 ? -5.122 -15.353 7.036 1.00 45.62 113 LYS A CA 1
ATOM 939 C C . LYS A 1 113 ? -5.947 -16.438 6.304 1.00 45.62 113 LYS A C 1
ATOM 941 O O . LYS A 1 113 ? -6.060 -17.523 6.876 1.00 45.62 113 LYS A O 1
ATOM 946 N N . PRO A 1 114 ? -6.525 -16.163 5.118 1.00 48.47 114 PRO A N 1
ATOM 947 C CA . PRO A 1 114 ? -7.007 -17.228 4.244 1.00 48.47 114 PRO A CA 1
ATOM 948 C C . PRO A 1 114 ? -5.849 -18.107 3.761 1.00 48.47 114 PRO A C 1
ATOM 950 O O . PRO A 1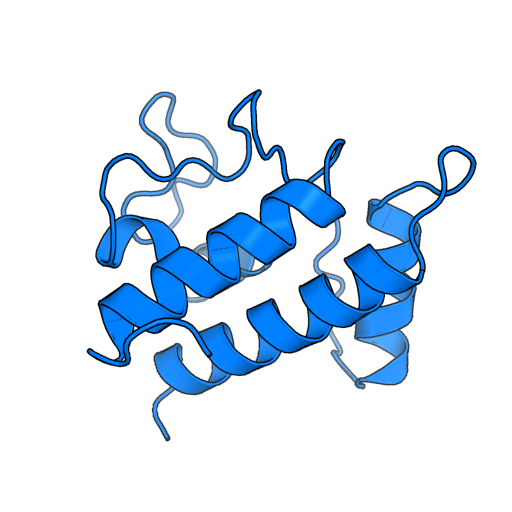 114 ? -4.702 -17.597 3.705 1.00 48.47 114 PRO A O 1
#

Secondary structure (DSSP, 8-state):
--HHHHHHHHHHHHHHHHHHH--TTS-HHHHHHHHHHHTT-SS---SS-HHHHHHHHTT---TT-TT--TT-HHHHH-TT--TT-TTS-TTT-HHHHHHHHHHHHHHHHT----

Mean predicted aligned error: 5.72 Å

Solvent-accessible surface area (backbone atoms only — not comparable to full-atom values): 6716 Å² total; per-residue (Å²): 132,53,76,66,56,50,49,53,52,52,42,54,54,49,34,46,51,40,32,74,71,58,51,97,88,55,58,51,52,57,48,44,46,53,51,36,55,77,70,68,47,91,66,87,71,55,92,55,58,65,46,54,52,52,27,42,75,74,73,45,78,53,84,76,40,100,86,40,44,78,70,18,66,61,21,71,68,35,79,84,55,49,66,79,33,92,86,28,16,54,75,85,30,37,55,46,24,34,56,51,50,54,55,47,51,22,64,68,69,73,44,78,79,132

Sequence (114 aa):
MTKLDRCWKNCLWMWKWVSENYDENNEVIVLKRDWLFSHRFRRTILAYCFFCEWAGQNGQTNFVAENGCPECPGALVDARFKCGNIQYDYSTKPKAFYAKLLELDAKRTGKKKP

pLDDT: mean 84.44, std 14.14, range [44.59, 97.56]

Radius of gyration: 13.33 Å; Cα contacts (8 Å, |Δi|>4): 124; chains: 1; bounding box: 32×34×31 Å

Foldseek 3Di:
DDPLVVLLVLLLVLLVQLLVPDDPVDWSLVSQQVSCVVVVPPDRPRPDRSQLVSCVVVVQPCSDDPQARCNRSLCVQPVPDHCCDPQQNVGRHSNSVSVSSQVSVCSVVVHDRD